Protein AF-A0A358HRL4-F1 (afdb_monomer_lite)

Structure (mmCIF, N/CA/C/O backbone):
data_AF-A0A358HRL4-F1
#
_entry.id   AF-A0A358HRL4-F1
#
loop_
_atom_site.group_PDB
_atom_site.id
_atom_site.type_symbol
_atom_site.label_atom_id
_atom_site.label_alt_id
_atom_site.label_comp_id
_atom_site.label_asym_id
_atom_site.label_entity_id
_atom_site.label_seq_id
_atom_site.pdbx_PDB_ins_code
_atom_site.Cartn_x
_atom_site.Cartn_y
_atom_site.Cartn_z
_atom_site.occupancy
_atom_site.B_iso_or_equiv
_atom_site.auth_seq_id
_atom_site.auth_comp_id
_atom_site.auth_asym_id
_atom_site.auth_atom_id
_atom_site.pdbx_PDB_model_num
ATOM 1 N N . MET A 1 1 ? -2.696 9.437 -46.476 1.00 41.28 1 MET A N 1
ATOM 2 C CA . MET A 1 1 ? -1.336 9.775 -46.010 1.00 41.28 1 MET A CA 1
ATOM 3 C C . MET A 1 1 ? -1.486 10.423 -44.643 1.00 41.28 1 MET A C 1
ATOM 5 O O . MET A 1 1 ? -1.885 11.575 -44.579 1.00 41.28 1 MET A O 1
ATOM 9 N N . ALA A 1 2 ? -1.338 9.648 -43.566 1.00 37.72 2 ALA A N 1
ATOM 10 C CA . ALA A 1 2 ? -1.499 10.135 -42.196 1.00 37.72 2 ALA A CA 1
ATOM 11 C C . ALA A 1 2 ? -0.115 10.510 -41.659 1.00 37.72 2 ALA A C 1
ATOM 13 O O . ALA A 1 2 ? 0.757 9.652 -41.538 1.00 37.72 2 ALA A O 1
ATOM 14 N N . ALA A 1 3 ? 0.094 11.804 -41.444 1.00 41.19 3 ALA A N 1
ATOM 15 C CA . ALA A 1 3 ? 1.350 12.377 -40.995 1.00 41.19 3 ALA A CA 1
ATOM 16 C C . ALA A 1 3 ? 1.316 12.619 -39.480 1.00 41.19 3 ALA A C 1
ATOM 18 O O . ALA A 1 3 ? 0.352 13.182 -38.969 1.00 41.19 3 ALA A O 1
ATOM 19 N N . GLY A 1 4 ? 2.410 12.247 -38.811 1.00 33.28 4 GLY A N 1
ATOM 20 C CA . GLY A 1 4 ? 2.885 12.908 -37.597 1.00 33.28 4 GLY A CA 1
ATOM 21 C C . GLY A 1 4 ? 2.343 12.382 -36.273 1.00 33.28 4 GLY A C 1
ATOM 22 O O . GLY A 1 4 ? 1.533 13.042 -35.634 1.00 33.28 4 GLY A O 1
ATOM 23 N N . ARG A 1 5 ? 2.875 11.248 -35.802 1.00 44.47 5 ARG A N 1
ATOM 24 C CA . ARG A 1 5 ? 2.910 10.932 -34.369 1.00 44.47 5 ARG A CA 1
ATOM 25 C C . ARG A 1 5 ? 4.270 11.382 -33.843 1.00 44.47 5 ARG A C 1
ATOM 27 O O . ARG A 1 5 ? 5.285 10.802 -34.209 1.00 44.47 5 ARG A O 1
ATOM 34 N N . LEU A 1 6 ? 4.282 12.435 -33.035 1.00 35.50 6 LEU A N 1
ATOM 35 C CA . LEU A 1 6 ? 5.436 12.821 -32.229 1.00 35.50 6 LEU A CA 1
ATOM 36 C C . LEU A 1 6 ? 4.907 13.281 -30.873 1.00 35.50 6 LEU A C 1
ATOM 38 O O . LEU A 1 6 ? 4.673 14.463 -30.644 1.00 35.50 6 LEU A O 1
ATOM 42 N N . ILE A 1 7 ? 4.660 12.315 -29.997 1.00 40.19 7 ILE A N 1
ATOM 43 C CA . ILE A 1 7 ? 4.504 12.584 -28.576 1.00 40.19 7 ILE A CA 1
ATOM 44 C C . ILE A 1 7 ? 5.848 12.188 -27.970 1.00 40.19 7 ILE A C 1
ATOM 46 O O . ILE A 1 7 ? 6.085 11.027 -27.661 1.00 40.19 7 ILE A O 1
ATOM 50 N N . ILE A 1 8 ? 6.771 13.148 -27.910 1.00 35.75 8 ILE A N 1
ATOM 51 C CA . ILE A 1 8 ? 7.945 13.042 -27.045 1.00 35.75 8 ILE A CA 1
ATOM 52 C C . ILE A 1 8 ? 7.419 13.351 -25.642 1.00 35.75 8 ILE A C 1
ATOM 54 O O . ILE A 1 8 ? 7.396 14.506 -25.219 1.00 35.75 8 ILE A O 1
ATOM 58 N N . THR A 1 9 ? 6.911 12.333 -24.950 1.00 38.28 9 THR A N 1
ATOM 59 C CA . THR A 1 9 ? 6.659 12.433 -23.513 1.00 38.28 9 THR A CA 1
ATOM 60 C C . THR A 1 9 ? 7.973 12.118 -22.816 1.00 38.28 9 THR A C 1
ATOM 62 O O . THR A 1 9 ? 8.220 10.990 -22.416 1.00 38.28 9 THR A O 1
ATOM 65 N N . VAL A 1 10 ? 8.847 13.117 -22.685 1.00 32.56 10 VAL A N 1
ATOM 66 C CA . VAL A 1 10 ? 9.899 13.064 -21.662 1.00 32.56 10 VAL A CA 1
ATOM 67 C C . VAL A 1 10 ? 9.190 13.331 -20.338 1.00 32.56 10 VAL A C 1
ATOM 69 O O . VAL A 1 10 ? 9.065 14.479 -19.913 1.00 32.56 10 VAL A O 1
ATOM 72 N N . PHE A 1 11 ? 8.649 12.286 -19.711 1.00 41.22 11 PHE A N 1
ATOM 73 C CA . PHE A 1 11 ? 8.328 12.353 -18.291 1.00 41.22 11 PHE A CA 1
ATOM 74 C C . PHE A 1 11 ? 9.633 12.080 -17.553 1.00 41.22 11 PHE A C 1
ATOM 76 O O . PHE A 1 11 ? 9.992 10.949 -17.267 1.00 41.22 11 PHE A O 1
ATOM 83 N N . ALA A 1 12 ? 10.374 13.149 -17.287 1.00 38.19 12 ALA A N 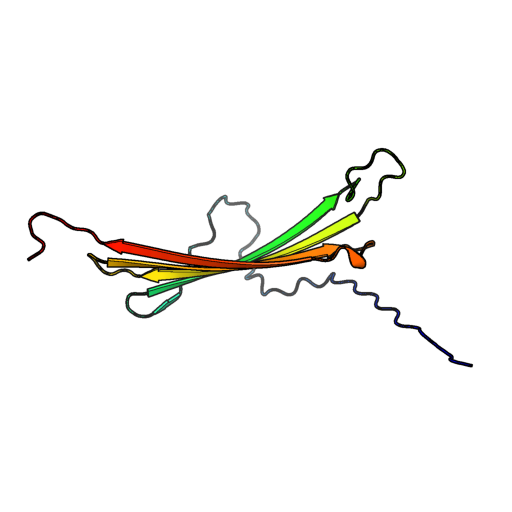1
ATOM 84 C CA . ALA A 1 12 ? 11.378 13.143 -16.241 1.00 38.19 12 ALA A CA 1
ATOM 85 C C . ALA A 1 12 ? 10.703 13.660 -14.964 1.00 38.19 12 ALA A C 1
ATOM 87 O O . ALA A 1 12 ? 10.681 14.878 -14.764 1.00 38.19 12 ALA A O 1
ATOM 88 N N . PRO A 1 13 ? 10.128 12.821 -14.082 1.00 44.41 13 PRO A N 1
ATOM 89 C CA . PRO A 1 13 ? 9.705 13.300 -12.782 1.00 44.41 13 PRO A CA 1
ATOM 90 C C . PRO A 1 13 ? 10.881 13.216 -11.803 1.00 44.41 13 PRO A C 1
ATOM 92 O O . PRO A 1 13 ? 10.802 12.539 -10.790 1.00 44.41 13 PRO A O 1
ATOM 95 N N . VAL A 1 14 ? 11.954 13.977 -12.044 1.00 43.41 14 VAL A N 1
ATOM 96 C CA . VAL A 1 14 ? 12.767 14.466 -10.920 1.00 43.41 14 VAL A CA 1
ATOM 97 C C . VAL A 1 14 ? 12.233 15.844 -10.559 1.00 43.41 14 VAL A C 1
ATOM 99 O O . VAL A 1 14 ? 12.794 16.875 -10.917 1.00 43.41 14 VAL A O 1
ATOM 102 N N . LEU A 1 15 ? 11.096 15.862 -9.865 1.00 36.47 15 LEU A N 1
ATOM 103 C CA . LEU A 1 15 ? 10.711 17.007 -9.049 1.00 36.47 15 LEU A CA 1
ATOM 104 C C . LEU A 1 15 ? 9.922 16.520 -7.836 1.00 36.47 15 LEU A C 1
ATOM 106 O O . LEU A 1 15 ? 8.699 16.628 -7.755 1.00 36.47 15 LEU A O 1
ATOM 110 N N . ALA A 1 16 ? 10.664 15.993 -6.865 1.00 41.56 16 ALA A N 1
ATOM 111 C CA . ALA A 1 16 ? 10.202 15.886 -5.495 1.00 41.56 16 ALA A CA 1
ATOM 112 C C . ALA A 1 16 ? 9.969 17.303 -4.941 1.00 41.56 16 ALA A C 1
ATOM 114 O O . ALA A 1 16 ? 10.874 17.938 -4.406 1.00 41.56 16 ALA A O 1
ATOM 115 N N . LEU A 1 17 ? 8.743 17.810 -5.076 1.00 35.66 17 LEU A N 1
ATOM 116 C CA . LEU A 1 17 ? 8.249 18.914 -4.259 1.00 35.66 17 LEU A CA 1
ATOM 117 C C . LEU A 1 17 ? 7.054 18.426 -3.442 1.00 35.66 17 LEU A C 1
ATOM 119 O O . LEU A 1 17 ? 5.920 18.863 -3.620 1.00 35.66 17 LEU A O 1
ATOM 123 N N . LEU A 1 18 ? 7.322 17.500 -2.523 1.00 39.25 18 LEU A N 1
ATOM 124 C CA . LEU A 1 18 ? 6.503 17.412 -1.324 1.00 39.25 18 LEU A CA 1
ATOM 125 C C . LEU A 1 18 ? 7.070 18.424 -0.330 1.00 39.25 18 LEU A C 1
ATOM 127 O O . LEU A 1 18 ? 8.286 18.582 -0.235 1.00 39.25 18 LEU A O 1
ATOM 131 N N . LEU A 1 19 ? 6.198 19.112 0.401 1.00 39.19 19 LEU A N 1
ATOM 132 C CA . LEU A 1 19 ? 6.567 19.925 1.556 1.00 39.19 19 LEU A CA 1
ATOM 133 C C . LEU A 1 19 ? 7.285 19.038 2.587 1.00 39.19 19 LEU A C 1
ATOM 135 O O . LEU A 1 19 ? 6.671 18.518 3.514 1.00 39.19 19 LEU A O 1
ATOM 139 N N . VAL A 1 20 ? 8.595 18.855 2.419 1.00 38.75 20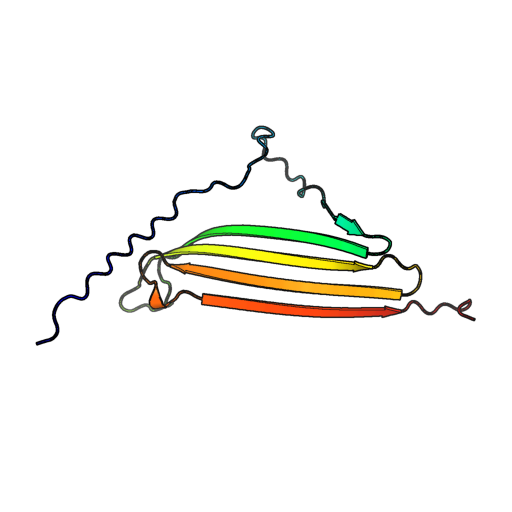 VAL A N 1
ATOM 140 C CA . VAL A 1 20 ? 9.490 18.399 3.474 1.00 38.75 20 VAL A CA 1
ATOM 141 C C . VAL A 1 20 ? 9.478 19.525 4.495 1.00 38.75 20 VAL A C 1
ATOM 143 O O . VAL A 1 20 ? 10.085 20.575 4.288 1.00 38.75 20 VAL A O 1
ATOM 146 N N . GLN A 1 21 ? 8.749 19.344 5.596 1.00 40.59 21 GLN A N 1
ATOM 147 C CA . GLN A 1 21 ? 9.060 20.104 6.795 1.00 40.59 21 GLN A CA 1
ATOM 148 C C . GLN A 1 21 ? 10.492 19.718 7.161 1.00 40.59 21 GLN A C 1
ATOM 150 O O . GLN A 1 21 ? 10.760 18.582 7.546 1.00 40.59 21 GLN A O 1
ATOM 155 N N . THR A 1 22 ? 11.440 20.625 6.930 1.00 39.25 22 THR A N 1
ATOM 156 C CA . THR A 1 22 ? 12.852 20.383 7.211 1.00 39.25 22 THR A CA 1
ATOM 157 C C . THR A 1 22 ? 13.050 20.405 8.727 1.00 39.25 22 THR A C 1
ATOM 159 O O . THR A 1 22 ? 13.480 21.403 9.305 1.00 39.25 22 THR A O 1
ATOM 162 N N . SER A 1 23 ? 12.733 19.315 9.410 1.00 43.72 23 SER A N 1
ATOM 163 C CA . SER A 1 23 ? 13.404 19.005 10.665 1.00 43.72 23 SER A CA 1
ATOM 164 C C . SER A 1 23 ? 14.683 18.272 10.277 1.00 43.72 23 SER A C 1
ATOM 166 O O . SER A 1 23 ? 14.646 17.268 9.571 1.00 43.72 23 SER A O 1
ATOM 168 N N . GLY A 1 24 ? 15.820 18.891 10.599 1.00 34.53 24 GLY A N 1
ATOM 169 C CA . GLY A 1 24 ? 17.142 18.541 10.088 1.00 34.53 24 GLY A CA 1
ATOM 170 C C . GLY A 1 24 ? 17.479 17.053 10.164 1.00 34.53 24 GLY A C 1
ATOM 171 O O . GLY A 1 24 ? 17.029 16.327 11.045 1.00 34.53 24 GLY A O 1
ATOM 172 N N . HIS A 1 25 ? 18.304 16.616 9.215 1.00 48.25 25 HIS A N 1
ATOM 173 C CA . HIS A 1 25 ? 18.817 15.258 9.121 1.00 48.25 25 HIS A CA 1
ATOM 174 C C . HIS A 1 25 ? 19.392 14.768 10.454 1.00 48.25 25 HIS A C 1
ATOM 176 O O . HIS A 1 25 ? 20.477 15.158 10.871 1.00 48.25 25 HIS A O 1
ATOM 182 N N . THR A 1 26 ? 18.672 13.856 11.091 1.00 34.75 26 THR A N 1
ATOM 183 C CA . THR A 1 26 ? 19.230 12.782 11.906 1.00 34.75 26 THR A CA 1
ATOM 184 C C . THR A 1 26 ? 18.354 11.577 11.593 1.00 34.75 26 THR A C 1
ATOM 186 O O . THR A 1 26 ? 17.137 11.667 11.724 1.00 34.75 26 THR A O 1
ATOM 189 N N . GLN A 1 27 ? 18.936 10.472 11.120 1.00 49.75 27 GLN A N 1
ATOM 190 C CA . GLN A 1 27 ? 18.232 9.190 11.057 1.00 49.75 27 GLN A CA 1
ATOM 191 C C . GLN A 1 27 ? 17.918 8.764 12.492 1.00 49.75 27 GLN A C 1
ATOM 193 O O . GLN A 1 27 ? 18.667 8.025 13.125 1.00 49.75 27 GLN A O 1
ATOM 198 N N . THR A 1 28 ? 16.832 9.281 13.045 1.00 36.38 28 THR A N 1
ATOM 199 C CA . THR A 1 28 ? 16.190 8.688 14.201 1.00 36.38 28 THR A CA 1
ATOM 200 C C . THR A 1 28 ? 15.181 7.703 13.644 1.00 36.38 28 THR A C 1
ATOM 202 O O . THR A 1 28 ? 14.291 8.099 12.896 1.00 36.38 28 THR A O 1
ATOM 205 N N . ASN A 1 29 ? 15.312 6.429 14.011 1.00 47.94 29 ASN A N 1
ATOM 206 C CA . ASN A 1 29 ? 14.285 5.386 13.887 1.00 47.94 29 ASN A CA 1
ATOM 207 C C . ASN A 1 29 ? 13.041 5.730 14.743 1.00 47.94 29 ASN A C 1
ATOM 209 O O . ASN A 1 29 ? 12.520 4.898 15.481 1.00 47.94 29 ASN A O 1
ATOM 213 N N . THR A 1 30 ? 12.593 6.980 14.710 1.00 44.66 30 THR A N 1
ATOM 214 C CA . THR A 1 30 ? 11.338 7.417 15.296 1.00 44.66 30 THR A CA 1
ATOM 215 C C . THR A 1 30 ? 10.307 7.184 14.203 1.00 44.66 30 THR A C 1
ATOM 217 O O . THR A 1 30 ? 10.417 7.805 13.143 1.00 44.66 30 THR A O 1
ATOM 220 N N . PRO A 1 31 ? 9.351 6.257 14.390 1.00 47.59 31 PRO A N 1
ATOM 221 C CA . PRO A 1 31 ? 8.218 6.163 13.484 1.00 47.59 31 PRO A CA 1
ATOM 222 C C . PRO A 1 31 ? 7.622 7.567 13.352 1.00 47.59 31 PRO A C 1
ATOM 224 O O . PRO A 1 31 ? 7.503 8.223 14.391 1.00 47.59 31 PRO A O 1
ATOM 227 N N . PRO A 1 32 ? 7.282 8.042 12.139 1.00 54.12 32 PRO A N 1
ATOM 228 C CA . PRO A 1 32 ? 6.597 9.319 11.993 1.00 54.12 32 PRO A CA 1
ATOM 229 C C . PRO A 1 32 ? 5.444 9.342 12.992 1.00 54.12 32 PRO A C 1
ATOM 231 O O . PRO A 1 32 ? 4.669 8.380 13.044 1.00 54.12 32 PRO A O 1
ATOM 234 N N . GLU A 1 33 ? 5.401 10.372 13.840 1.00 55.44 33 GLU A N 1
ATOM 235 C CA . GLU A 1 33 ? 4.322 10.543 14.807 1.00 55.44 33 GLU A CA 1
ATOM 236 C C . GLU A 1 33 ? 2.996 10.317 14.079 1.00 55.44 33 GLU A C 1
ATOM 238 O O . GLU A 1 33 ? 2.717 10.984 13.080 1.00 55.44 33 GLU A O 1
ATOM 243 N N . ASP A 1 34 ? 2.225 9.315 14.525 1.00 56.84 34 ASP A N 1
ATOM 244 C CA . ASP A 1 34 ? 0.950 8.926 13.919 1.00 56.84 34 ASP A CA 1
ATOM 245 C C . ASP A 1 34 ? 0.026 10.144 13.967 1.00 56.84 34 ASP A C 1
ATOM 247 O O . ASP A 1 34 ? -0.645 10.416 14.964 1.00 56.84 34 ASP A O 1
ATOM 251 N N . THR A 1 35 ? 0.058 10.935 12.892 1.00 64.44 35 THR A N 1
ATOM 252 C CA . THR A 1 35 ? -0.672 12.194 12.746 1.00 64.44 35 THR A CA 1
ATOM 253 C C . THR A 1 35 ? -2.095 11.841 12.338 1.00 64.44 35 THR A C 1
ATOM 255 O O . THR A 1 35 ? -2.597 12.209 11.277 1.00 64.44 35 THR A O 1
ATOM 258 N N . GLY A 1 36 ? -2.734 11.022 13.169 1.00 75.88 36 GLY A N 1
ATOM 259 C CA . GLY A 1 36 ? -4.113 10.630 13.001 1.00 75.88 36 GLY A CA 1
ATOM 260 C C . GLY A 1 36 ? -5.001 11.860 13.150 1.00 75.88 36 GLY A C 1
ATOM 261 O O . GLY A 1 36 ? -5.018 12.518 14.191 1.00 75.88 36 GLY A O 1
ATOM 262 N N . ILE A 1 37 ? -5.775 12.169 12.116 1.00 91.06 37 ILE A N 1
ATOM 263 C CA . ILE A 1 37 ? -6.799 13.206 12.153 1.00 91.06 37 ILE A CA 1
ATOM 264 C C . ILE A 1 37 ? -7.976 12.644 12.944 1.00 91.06 37 ILE A C 1
ATOM 266 O O . ILE A 1 37 ? -8.682 11.733 12.505 1.00 91.06 37 ILE A O 1
ATOM 270 N N . ARG A 1 38 ? -8.189 13.186 14.140 1.00 92.50 38 ARG A N 1
ATOM 271 C CA . ARG A 1 38 ? -9.292 12.787 15.010 1.00 92.50 38 ARG A CA 1
ATOM 272 C C . ARG A 1 38 ? -10.578 13.500 14.606 1.00 92.50 38 ARG A C 1
ATOM 274 O O . ARG A 1 38 ? -10.688 14.716 14.738 1.00 92.50 38 ARG A O 1
ATOM 281 N N . MET A 1 39 ? -11.579 12.731 14.190 1.00 89.56 39 MET A N 1
ATOM 282 C CA . MET A 1 39 ? -12.926 13.204 13.878 1.00 89.56 39 MET A CA 1
ATOM 283 C C . MET A 1 39 ? -13.937 12.523 14.807 1.00 89.56 39 MET A C 1
ATOM 285 O O . MET A 1 39 ? -14.467 11.445 14.534 1.00 89.56 39 MET A O 1
ATOM 289 N N . GLY A 1 40 ? -14.178 13.142 15.965 1.00 91.00 40 GLY A N 1
ATOM 290 C CA . GLY A 1 40 ? -15.034 12.575 17.006 1.00 91.00 40 GLY A CA 1
ATOM 291 C C . GLY A 1 40 ? -14.464 11.266 17.556 1.00 91.00 40 GLY A C 1
ATOM 292 O O . GLY A 1 40 ? -13.381 11.253 18.139 1.00 91.00 40 GLY A O 1
ATOM 293 N N . ARG A 1 41 ? -15.203 10.163 17.377 1.00 93.12 41 ARG A N 1
ATOM 294 C CA . ARG A 1 41 ? -14.774 8.808 17.772 1.00 93.12 41 ARG A CA 1
ATOM 295 C C . ARG A 1 41 ? -14.096 8.038 16.645 1.00 93.12 41 ARG A C 1
ATOM 297 O O . ARG A 1 41 ? -13.970 6.825 16.749 1.00 93.12 41 ARG A O 1
ATOM 304 N N . PHE A 1 42 ? -13.679 8.720 15.589 1.00 93.62 42 PHE A N 1
ATOM 305 C CA . PHE A 1 42 ? -12.871 8.140 14.534 1.00 93.62 42 PHE A CA 1
ATOM 306 C C . PHE A 1 42 ? -11.498 8.797 14.481 1.00 93.62 42 PHE A C 1
ATOM 308 O O . PHE A 1 42 ? -11.358 9.992 14.741 1.00 93.62 42 PHE A O 1
ATOM 315 N N . VAL A 1 43 ? -10.497 8.015 14.105 1.00 95.00 43 VAL A N 1
ATOM 316 C CA . VAL A 1 43 ? -9.155 8.478 13.772 1.00 95.00 43 VAL A CA 1
ATOM 317 C C . VAL A 1 43 ? -8.880 8.084 12.329 1.00 95.00 43 VAL A C 1
ATOM 319 O O . VAL A 1 43 ? -9.033 6.918 11.958 1.00 95.00 43 VAL A O 1
ATOM 322 N N . ILE A 1 44 ? -8.515 9.070 11.518 1.00 94.25 44 ILE A N 1
ATOM 323 C CA . ILE A 1 44 ? -8.130 8.902 10.122 1.00 94.25 44 ILE A CA 1
ATOM 324 C C . ILE A 1 44 ? -6.613 9.036 10.042 1.00 94.25 44 ILE A C 1
ATOM 326 O O . ILE A 1 44 ? -6.082 10.098 10.344 1.00 94.25 44 ILE A O 1
ATOM 330 N N . SER A 1 45 ? -5.920 7.994 9.603 1.00 93.69 45 SER A N 1
ATOM 331 C CA . SER A 1 45 ? -4.464 7.992 9.441 1.00 93.69 45 SER A CA 1
ATOM 332 C C . SER A 1 45 ? -4.121 7.869 7.952 1.00 93.69 45 SER A C 1
ATOM 334 O O . SER A 1 45 ? -4.080 6.744 7.432 1.00 93.69 45 SER A O 1
ATOM 336 N N . PRO A 1 46 ? -3.922 8.997 7.241 1.00 92.19 46 PRO A N 1
ATOM 337 C CA . PRO A 1 46 ? -3.368 8.984 5.896 1.00 92.19 46 PRO A CA 1
ATOM 338 C C . PRO A 1 46 ? -1.862 8.695 5.943 1.00 92.19 46 PRO A C 1
ATOM 340 O O . PRO A 1 46 ? -1.168 9.049 6.895 1.00 92.19 46 PRO A O 1
ATOM 343 N N . ASN A 1 47 ? -1.347 8.054 4.905 1.00 91.00 47 ASN A N 1
ATOM 344 C CA . ASN A 1 47 ? 0.074 7.821 4.700 1.00 91.00 47 ASN A CA 1
ATOM 345 C C . ASN A 1 47 ? 0.343 7.784 3.194 1.00 91.00 47 ASN A C 1
ATOM 347 O O . ASN A 1 47 ? -0.486 7.294 2.433 1.00 91.00 47 ASN A O 1
ATOM 351 N N . VAL A 1 48 ? 1.486 8.299 2.761 1.00 92.75 48 VAL A N 1
ATOM 352 C CA . VAL A 1 48 ? 1.960 8.123 1.389 1.00 92.75 48 VAL A CA 1
ATOM 353 C C . VAL A 1 48 ? 3.403 7.662 1.464 1.00 92.75 48 VAL A C 1
ATOM 355 O O . VAL A 1 48 ? 4.216 8.294 2.138 1.00 92.75 48 VAL A O 1
ATOM 358 N N . SER A 1 49 ? 3.709 6.568 0.773 1.00 91.12 49 SER A N 1
ATOM 359 C CA . SER A 1 49 ? 5.076 6.102 0.567 1.00 91.12 49 SER A CA 1
ATOM 360 C C . SER A 1 49 ? 5.489 6.365 -0.874 1.00 91.12 49 SER A C 1
ATOM 362 O O . SER A 1 49 ? 4.688 6.184 -1.789 1.00 91.12 49 SER A O 1
ATOM 364 N N . VAL A 1 50 ? 6.728 6.811 -1.057 1.00 94.38 50 VAL A N 1
ATOM 365 C CA . VAL A 1 50 ? 7.368 6.924 -2.366 1.00 94.38 50 VAL A CA 1
ATOM 366 C C . VAL A 1 50 ? 8.675 6.155 -2.288 1.00 94.38 50 VAL A C 1
ATOM 368 O O . VAL A 1 50 ? 9.457 6.363 -1.355 1.00 94.38 50 VAL A O 1
ATOM 371 N N . ARG A 1 51 ? 8.894 5.253 -3.240 1.00 91.12 51 ARG A N 1
ATOM 372 C CA . ARG A 1 51 ? 10.080 4.406 -3.324 1.00 91.12 51 ARG A CA 1
ATOM 373 C C . ARG A 1 51 ? 10.614 4.433 -4.744 1.00 91.12 51 ARG A C 1
ATOM 375 O O . ARG A 1 51 ? 9.849 4.359 -5.690 1.00 91.12 51 ARG A O 1
ATOM 382 N N . GLU A 1 52 ? 11.928 4.484 -4.881 1.00 93.44 52 GLU A N 1
ATOM 383 C CA . GLU A 1 52 ? 12.608 4.266 -6.155 1.00 93.44 52 GLU A CA 1
ATOM 384 C C . GLU A 1 52 ? 13.478 3.020 -6.018 1.00 93.44 52 GLU A C 1
ATOM 386 O O . GLU A 1 52 ? 14.144 2.830 -4.994 1.00 93.44 52 GLU A O 1
ATO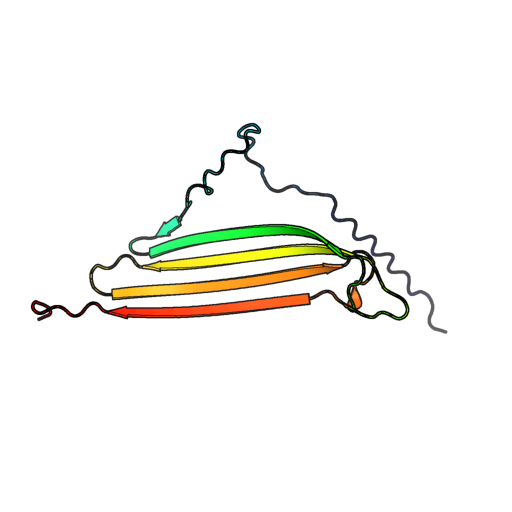M 391 N N . ARG A 1 53 ? 13.444 2.143 -7.020 1.00 91.62 53 ARG A N 1
ATOM 392 C CA . ARG A 1 53 ? 14.266 0.931 -7.070 1.00 91.62 53 ARG A CA 1
ATOM 393 C C . ARG A 1 53 ? 14.855 0.749 -8.460 1.00 91.62 53 ARG A C 1
ATOM 395 O O . ARG A 1 53 ? 14.197 1.049 -9.444 1.00 91.62 53 ARG A O 1
ATOM 402 N N . PHE A 1 54 ? 16.074 0.235 -8.523 1.00 94.56 54 PHE A N 1
ATOM 403 C CA . PHE A 1 54 ? 16.656 -0.275 -9.759 1.00 94.56 54 PHE A CA 1
ATOM 404 C C . PHE A 1 54 ? 16.504 -1.794 -9.768 1.00 94.56 54 PHE A C 1
ATOM 406 O O . PHE A 1 54 ? 16.781 -2.440 -8.754 1.00 94.56 54 PHE A O 1
ATOM 413 N N . ASP A 1 55 ? 16.044 -2.334 -10.886 1.00 94.50 55 ASP A N 1
ATOM 414 C CA . ASP A 1 55 ? 15.888 -3.763 -11.131 1.00 94.50 55 ASP A CA 1
ATOM 415 C C . ASP A 1 55 ? 16.676 -4.102 -12.396 1.00 94.50 55 ASP A C 1
ATOM 417 O O . ASP A 1 55 ? 16.494 -3.463 -13.429 1.00 94.50 55 ASP A O 1
ATOM 421 N N . ASP A 1 56 ? 17.607 -5.047 -12.312 1.00 95.25 56 ASP A N 1
ATOM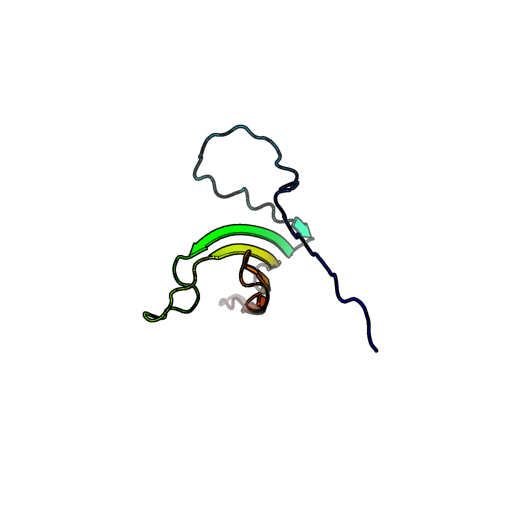 422 C CA . ASP A 1 56 ? 18.463 -5.423 -13.435 1.00 95.25 56 ASP A CA 1
ATOM 423 C C . ASP A 1 56 ? 17.778 -6.392 -14.409 1.00 95.25 56 ASP A C 1
ATOM 425 O O . ASP A 1 56 ? 18.279 -6.586 -15.520 1.00 95.25 56 ASP A O 1
ATOM 429 N N . ASN A 1 57 ? 16.635 -6.975 -14.026 1.00 94.94 57 ASN A N 1
ATOM 430 C CA . ASN A 1 57 ? 15.878 -7.895 -14.864 1.00 94.94 57 ASN A CA 1
ATOM 431 C C . ASN A 1 57 ? 14.379 -7.917 -14.515 1.00 94.94 57 ASN A C 1
ATOM 433 O O . ASN A 1 57 ? 13.889 -8.840 -13.858 1.00 94.94 57 ASN A O 1
ATOM 437 N N . ILE A 1 58 ? 13.625 -6.949 -15.041 1.00 94.12 58 ILE A N 1
ATOM 438 C CA . ILE A 1 58 ? 12.198 -6.763 -14.726 1.00 94.12 58 ILE A CA 1
ATOM 439 C C . ILE A 1 58 ? 11.302 -7.929 -15.174 1.00 94.12 58 ILE A C 1
ATOM 441 O O . ILE A 1 58 ? 10.248 -8.160 -14.583 1.00 94.12 58 ILE A O 1
ATOM 445 N N . TYR A 1 59 ? 11.723 -8.698 -16.183 1.00 95.06 59 TYR A N 1
ATOM 446 C CA . TYR A 1 59 ? 10.974 -9.851 -16.698 1.00 95.06 59 TYR A CA 1
ATOM 447 C C . TYR A 1 59 ? 11.432 -11.187 -16.109 1.00 95.06 59 TYR A C 1
ATOM 449 O O . TYR A 1 59 ? 10.861 -12.225 -16.445 1.00 95.06 59 TYR A O 1
ATOM 457 N N . LEU A 1 60 ? 12.453 -11.177 -15.241 1.00 94.62 60 LEU A N 1
ATOM 458 C CA . LEU A 1 60 ? 13.007 -12.376 -14.605 1.00 94.62 60 LEU A CA 1
ATOM 459 C C . LEU A 1 60 ? 13.389 -13.473 -15.626 1.00 94.62 60 LEU A C 1
ATOM 461 O O . LEU A 1 60 ? 13.192 -14.663 -15.374 1.00 94.62 60 LEU A O 1
ATOM 465 N N . THR A 1 61 ? 13.915 -13.071 -16.790 1.00 94.38 61 THR A N 1
ATOM 466 C CA . THR A 1 61 ? 14.335 -13.966 -17.886 1.00 94.38 61 THR A CA 1
ATOM 467 C C . THR A 1 61 ? 15.855 -14.026 -18.018 1.00 94.38 61 THR A C 1
ATOM 469 O O . THR A 1 61 ? 16.530 -13.003 -17.935 1.00 94.38 61 THR A O 1
ATOM 472 N N . ASP A 1 62 ? 16.407 -15.215 -18.263 1.00 93.69 62 ASP A N 1
ATOM 473 C CA . ASP A 1 62 ? 17.846 -15.382 -18.514 1.00 93.69 62 ASP A CA 1
ATOM 474 C C . ASP A 1 62 ? 18.249 -14.942 -19.935 1.00 93.69 62 ASP A C 1
ATOM 476 O O . ASP A 1 62 ? 19.408 -14.605 -20.181 1.00 93.69 62 ASP A O 1
ATOM 480 N N . ASP A 1 63 ? 17.301 -14.950 -20.877 1.00 92.38 63 ASP A N 1
ATOM 481 C CA . ASP A 1 63 ? 17.525 -14.525 -22.260 1.00 92.38 63 ASP A CA 1
ATOM 482 C C . ASP A 1 63 ? 17.129 -13.054 -22.428 1.00 92.38 63 ASP A C 1
ATOM 484 O O . ASP A 1 63 ? 15.974 -12.700 -22.189 1.00 92.38 63 ASP A O 1
ATOM 488 N N . ALA A 1 64 ? 18.094 -12.218 -22.824 1.00 88.81 64 ALA A N 1
ATOM 489 C CA . ALA A 1 64 ? 17.962 -10.765 -22.980 1.00 88.81 64 ALA A CA 1
ATOM 490 C C . ALA A 1 64 ? 17.360 -10.044 -21.743 1.00 88.81 64 ALA A C 1
ATOM 492 O O . ALA A 1 64 ? 16.256 -9.497 -21.826 1.00 88.81 64 ALA A O 1
ATOM 493 N N . PRO A 1 65 ? 18.077 -10.008 -20.597 1.00 92.62 65 PRO A N 1
ATOM 494 C CA . PRO A 1 65 ? 17.597 -9.323 -19.399 1.00 92.62 65 PRO A CA 1
ATOM 495 C C . PRO A 1 65 ? 17.376 -7.831 -19.671 1.00 92.62 65 PRO A C 1
ATOM 497 O O . PRO A 1 65 ? 18.176 -7.181 -20.349 1.00 92.62 65 PRO A O 1
ATOM 500 N N . THR A 1 66 ? 16.278 -7.302 -19.135 1.00 95.62 66 THR A N 1
ATOM 501 C CA . THR A 1 66 ? 15.876 -5.898 -19.292 1.00 95.62 66 THR A CA 1
ATOM 502 C C . THR A 1 66 ? 15.940 -5.211 -17.936 1.00 95.62 66 THR A C 1
ATOM 504 O O . THR A 1 66 ? 15.229 -5.607 -17.016 1.00 95.62 66 THR A O 1
ATOM 507 N N . SER A 1 67 ? 16.800 -4.203 -17.809 1.00 95.75 67 SER A N 1
ATOM 508 C CA . SER A 1 67 ? 16.941 -3.419 -16.581 1.00 95.75 67 SER A CA 1
ATOM 509 C C . SER A 1 67 ? 16.078 -2.164 -16.616 1.00 95.75 67 SER A C 1
ATOM 511 O O . SER A 1 67 ? 15.974 -1.550 -17.676 1.00 95.75 67 SER A O 1
ATOM 513 N N . ASP A 1 68 ? 15.571 -1.723 -15.467 1.00 94.06 68 ASP A N 1
ATOM 514 C CA . ASP A 1 68 ? 14.798 -0.485 -15.360 1.00 94.06 68 ASP A CA 1
ATOM 515 C C . ASP A 1 68 ? 14.922 0.176 -13.975 1.00 94.06 68 ASP A C 1
ATOM 517 O O . ASP A 1 68 ? 15.271 -0.451 -12.968 1.00 94.06 68 ASP A O 1
ATOM 521 N N . VAL A 1 69 ? 14.608 1.467 -13.925 1.00 95.38 69 VAL A N 1
ATOM 522 C CA . VAL A 1 69 ? 14.376 2.220 -12.694 1.00 95.38 69 VAL A CA 1
ATOM 523 C C . VAL A 1 69 ? 12.875 2.379 -12.506 1.00 95.38 69 VAL A C 1
ATOM 525 O O . VAL A 1 69 ? 12.174 2.913 -13.357 1.00 95.38 69 VAL A O 1
ATOM 528 N N . ILE A 1 70 ? 12.386 1.946 -11.351 1.00 93.12 70 ILE A N 1
ATOM 529 C CA . ILE A 1 70 ? 10.965 1.887 -11.040 1.00 93.12 70 ILE A CA 1
ATOM 530 C C . ILE A 1 70 ? 10.678 2.828 -9.879 1.00 93.12 70 ILE A C 1
ATOM 532 O O . ILE A 1 70 ? 11.217 2.661 -8.778 1.00 93.12 70 ILE A O 1
ATOM 536 N N . THR A 1 71 ? 9.794 3.790 -10.112 1.00 94.12 71 THR A N 1
ATOM 537 C CA . THR A 1 71 ? 9.235 4.662 -9.081 1.00 94.12 71 THR A CA 1
ATOM 538 C C . THR A 1 71 ? 7.879 4.121 -8.649 1.00 94.12 71 THR A C 1
ATOM 540 O O . THR A 1 71 ? 6.973 3.953 -9.458 1.00 94.12 71 THR A O 1
ATOM 543 N N . GLU A 1 72 ? 7.719 3.885 -7.356 1.00 95.44 72 GLU A N 1
ATOM 544 C CA . GLU A 1 72 ? 6.497 3.382 -6.746 1.00 95.44 72 GLU A CA 1
ATOM 545 C C . GLU A 1 72 ? 5.906 4.430 -5.802 1.00 95.44 72 GLU A C 1
ATOM 547 O O . GLU A 1 72 ? 6.596 4.954 -4.922 1.00 95.44 72 GLU A O 1
ATOM 552 N N . ILE A 1 73 ? 4.620 4.733 -5.971 1.00 95.94 73 ILE A N 1
ATOM 553 C CA . ILE A 1 73 ? 3.861 5.636 -5.105 1.00 95.94 73 ILE A CA 1
ATOM 554 C C . ILE A 1 73 ? 2.703 4.850 -4.499 1.00 95.94 73 ILE A C 1
ATOM 556 O O . ILE A 1 73 ? 1.792 4.420 -5.203 1.00 95.94 73 ILE A O 1
ATOM 560 N N . ALA A 1 74 ? 2.710 4.711 -3.177 1.00 96.31 74 ALA A N 1
ATOM 561 C CA . ALA A 1 74 ? 1.728 3.927 -2.443 1.00 96.31 74 ALA A CA 1
ATOM 562 C C . ALA A 1 74 ? 0.974 4.791 -1.414 1.00 96.31 74 ALA A C 1
ATOM 564 O O . ALA A 1 74 ? 1.384 4.882 -0.248 1.00 96.31 74 ALA A O 1
ATOM 565 N N . PRO A 1 75 ? -0.123 5.470 -1.805 1.00 94.31 75 PRO A N 1
ATOM 566 C CA . PRO A 1 75 ? -0.998 6.148 -0.861 1.00 94.31 75 PRO A CA 1
ATOM 567 C C . PRO A 1 75 ? -1.858 5.139 -0.091 1.00 94.31 75 PRO A C 1
ATOM 569 O O . PRO A 1 75 ? -2.393 4.171 -0.632 1.00 94.31 75 PRO A O 1
ATOM 572 N N . ARG A 1 76 ? -2.032 5.386 1.203 1.00 94.81 76 ARG A N 1
ATOM 573 C CA . ARG A 1 76 ? -2.821 4.568 2.123 1.00 94.81 76 ARG A CA 1
ATOM 574 C C . ARG A 1 76 ? -3.671 5.468 3.006 1.00 94.81 76 ARG A C 1
ATOM 576 O O . ARG A 1 76 ? -3.209 6.477 3.530 1.00 94.81 76 ARG A O 1
ATOM 583 N N . LEU A 1 77 ? -4.913 5.066 3.227 1.00 94.88 77 LEU A N 1
ATOM 584 C CA . LEU A 1 77 ? -5.840 5.719 4.136 1.00 94.88 77 LEU A CA 1
ATOM 585 C C . LEU A 1 77 ? -6.396 4.682 5.101 1.00 94.88 77 LEU A C 1
ATOM 587 O O . LEU A 1 77 ? -6.907 3.646 4.683 1.00 94.88 77 LEU A O 1
ATOM 591 N N . ARG A 1 78 ? -6.307 4.954 6.400 1.00 95.25 78 ARG A N 1
ATOM 592 C CA . ARG A 1 78 ? -6.910 4.114 7.439 1.00 95.25 78 ARG A CA 1
ATOM 593 C C . ARG A 1 78 ? -7.917 4.924 8.235 1.00 95.25 78 ARG A C 1
ATOM 595 O O . ARG A 1 78 ? -7.645 6.063 8.585 1.00 95.25 78 ARG A O 1
ATOM 602 N N . LEU A 1 79 ? -9.053 4.319 8.542 1.00 94.81 79 LEU A N 1
ATOM 603 C CA . LEU A 1 79 ? -10.093 4.839 9.416 1.00 94.81 79 LEU A CA 1
ATOM 604 C C . LEU A 1 79 ? -10.323 3.811 10.522 1.00 94.81 79 LEU A C 1
ATOM 606 O O . LEU A 1 79 ? -10.619 2.648 10.252 1.00 94.81 79 LEU A O 1
ATOM 610 N N . GLN A 1 80 ? -10.210 4.246 11.768 1.00 94.88 80 GLN A N 1
ATOM 611 C CA . GLN A 1 80 ? -10.441 3.410 12.942 1.00 94.88 80 GLN A CA 1
ATOM 612 C C . GLN A 1 80 ? -11.374 4.117 13.912 1.00 94.88 80 GLN A C 1
ATOM 614 O O . GLN A 1 80 ? -11.275 5.327 14.104 1.00 94.88 80 GLN A O 1
ATOM 619 N N . SER A 1 81 ? -12.287 3.376 14.529 1.00 94.75 81 SER A N 1
ATOM 620 C CA . SER A 1 81 ? -13.147 3.924 15.574 1.00 94.75 81 SER A CA 1
ATOM 621 C C . SER A 1 81 ? -12.591 3.688 16.977 1.00 94.75 81 SER A C 1
ATOM 623 O O . SER A 1 81 ? -11.964 2.662 17.230 1.00 94.75 81 SER A O 1
ATOM 625 N N . GLU A 1 82 ? -12.984 4.528 17.925 1.00 92.50 82 GLU A N 1
ATOM 626 C CA . GLU A 1 82 ? -12.606 4.439 19.336 1.00 92.50 82 GLU A CA 1
ATOM 627 C C . GLU A 1 82 ? -13.812 4.272 20.278 1.00 92.50 82 GLU A C 1
ATOM 629 O O . GLU A 1 82 ? -13.843 4.814 21.386 1.00 92.50 82 GLU A O 1
ATOM 634 N N . TRP A 1 83 ? -14.854 3.535 19.872 1.00 91.00 83 TRP A N 1
ATOM 635 C CA . TRP A 1 83 ? -15.875 3.135 20.846 1.00 91.00 83 TRP A CA 1
ATOM 636 C C . TRP A 1 83 ? -15.354 2.025 21.765 1.00 91.00 83 TRP A C 1
ATOM 638 O O . TRP A 1 83 ? -14.500 1.221 21.403 1.00 91.00 83 TRP A O 1
ATOM 648 N N . ARG A 1 84 ? -15.906 1.978 22.983 1.00 87.25 84 ARG A N 1
ATOM 649 C CA . ARG A 1 84 ? -15.460 1.063 24.042 1.00 87.25 84 ARG A CA 1
ATOM 650 C C . ARG A 1 84 ? -15.738 -0.414 23.739 1.00 87.25 84 ARG A C 1
ATOM 652 O O . ARG A 1 84 ? -14.931 -1.248 24.118 1.00 87.25 84 ARG A O 1
ATOM 659 N N . TYR A 1 85 ? -16.856 -0.717 23.080 1.00 88.81 85 TYR A N 1
ATOM 660 C CA . TYR A 1 85 ? -17.351 -2.093 22.886 1.00 88.81 85 TYR A CA 1
ATOM 661 C C . TYR A 1 85 ? -17.466 -2.506 21.412 1.00 88.81 85 TYR A C 1
ATOM 663 O O . TYR A 1 85 ? -17.716 -3.667 21.113 1.00 88.81 85 TYR A O 1
ATOM 671 N N . LEU A 1 86 ? -17.298 -1.555 20.492 1.00 90.56 86 LEU A N 1
ATOM 672 C CA . LEU A 1 86 ? -17.404 -1.753 19.051 1.00 90.56 86 LEU A CA 1
ATOM 673 C C . LEU A 1 86 ? -16.206 -1.076 18.395 1.00 90.56 86 LEU A C 1
ATOM 675 O O . LEU A 1 86 ? -16.040 0.135 18.511 1.00 90.56 86 LEU A O 1
ATOM 679 N N . LYS A 1 87 ? -15.378 -1.837 17.692 1.00 93.12 87 LYS A N 1
ATOM 680 C CA . LYS A 1 87 ? -14.305 -1.293 16.864 1.00 93.12 87 LYS A CA 1
ATOM 681 C C . LYS A 1 87 ? -14.652 -1.528 15.405 1.00 93.12 87 LYS A C 1
ATOM 683 O O . LYS A 1 87 ? -14.853 -2.664 14.993 1.00 93.12 87 LYS A O 1
ATOM 688 N N . LEU A 1 88 ? -14.723 -0.454 14.636 1.00 93.94 88 LEU A N 1
ATOM 689 C CA . LEU A 1 88 ? -14.778 -0.468 13.184 1.00 93.94 88 LEU A CA 1
ATOM 690 C C . LEU A 1 88 ? -13.394 -0.114 12.646 1.00 93.94 88 LEU A C 1
ATOM 692 O O . LEU A 1 88 ? -12.739 0.803 13.150 1.00 93.94 88 LEU A O 1
ATOM 696 N N . TYR A 1 89 ? -12.982 -0.825 11.607 1.00 93.25 89 TYR A N 1
ATOM 697 C CA . TYR A 1 89 ? -11.786 -0.543 10.832 1.00 93.25 89 TYR A CA 1
ATOM 698 C C . TYR A 1 89 ? -12.145 -0.485 9.350 1.00 93.25 89 TYR A C 1
ATOM 700 O O . TYR A 1 89 ? -12.897 -1.321 8.847 1.00 93.25 89 TYR A O 1
ATOM 708 N N . MET A 1 90 ? -11.576 0.486 8.650 1.00 96.38 90 MET A N 1
ATOM 709 C CA . MET A 1 90 ? -11.579 0.565 7.199 1.00 96.38 90 MET A CA 1
ATOM 710 C C . MET A 1 90 ? -10.194 1.004 6.729 1.00 96.38 90 MET A C 1
ATOM 712 O O . MET A 1 90 ? -9.568 1.880 7.322 1.00 96.38 90 MET A O 1
ATOM 716 N N . GLY A 1 91 ? -9.711 0.388 5.664 1.00 94.69 91 GLY A N 1
ATOM 717 C CA . GLY A 1 91 ? -8.479 0.741 4.985 1.00 94.69 91 GLY A CA 1
ATOM 718 C C . GLY A 1 91 ? -8.736 0.854 3.493 1.00 94.69 91 GLY A C 1
ATOM 719 O O . GLY A 1 91 ? -9.485 0.055 2.938 1.00 94.69 91 GLY A O 1
ATOM 720 N N . ALA A 1 92 ? -8.113 1.834 2.859 1.00 96.12 92 ALA A N 1
ATOM 721 C CA . ALA A 1 92 ? -8.010 1.933 1.414 1.00 96.12 92 ALA A CA 1
ATOM 722 C C . ALA A 1 92 ? -6.547 2.178 1.044 1.00 96.12 92 ALA A C 1
ATOM 724 O O . ALA A 1 92 ? -5.810 2.835 1.787 1.00 96.12 92 ALA A O 1
ATOM 725 N N . GLY A 1 93 ? -6.120 1.640 -0.086 1.00 95.19 93 GLY A N 1
ATOM 726 C CA . GLY A 1 93 ? -4.765 1.793 -0.583 1.00 95.19 93 GLY A CA 1
ATOM 727 C C . GLY A 1 93 ? -4.722 1.796 -2.095 1.00 95.19 93 GLY A C 1
ATOM 728 O O . GLY A 1 93 ? -5.620 1.262 -2.742 1.00 95.19 93 GLY A O 1
ATOM 729 N N . ALA A 1 94 ? -3.670 2.391 -2.634 1.00 95.81 94 ALA A N 1
ATOM 730 C CA . ALA A 1 94 ? -3.263 2.178 -4.009 1.00 95.81 94 ALA A CA 1
ATOM 731 C C . ALA A 1 94 ? -1.750 1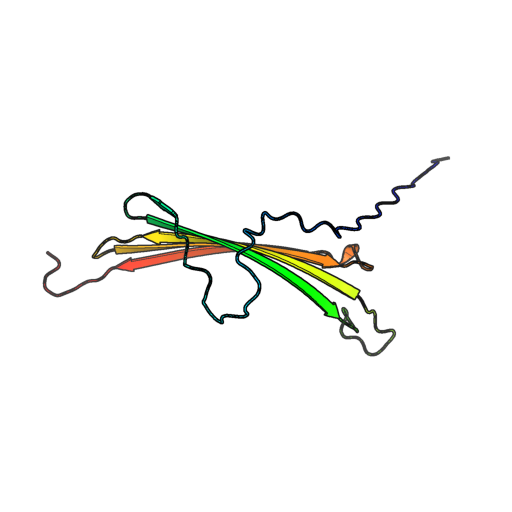.969 -4.076 1.00 95.81 94 ALA A C 1
ATOM 733 O O . ALA A 1 94 ? -1.032 2.358 -3.152 1.00 95.81 94 ALA A O 1
ATOM 734 N N . GLU A 1 95 ? -1.296 1.362 -5.161 1.00 96.69 95 GLU A N 1
ATOM 735 C CA . GLU A 1 95 ? 0.106 1.204 -5.525 1.00 96.69 95 GLU A CA 1
ATOM 736 C C . GLU A 1 95 ? 0.236 1.565 -7.002 1.00 96.69 95 GLU A C 1
ATOM 738 O O . GLU A 1 95 ? -0.487 1.038 -7.847 1.00 96.69 95 GLU A O 1
ATOM 743 N N . LEU A 1 96 ? 1.087 2.544 -7.288 1.00 96.81 96 LEU A N 1
ATOM 744 C CA . LEU A 1 96 ? 1.330 3.063 -8.626 1.00 96.81 96 LEU A CA 1
ATOM 745 C C . LEU A 1 96 ? 2.793 2.810 -8.954 1.00 96.81 96 LEU A C 1
ATOM 747 O O . LEU A 1 96 ? 3.650 3.365 -8.267 1.00 96.81 96 LEU A O 1
ATOM 751 N N . GLY A 1 97 ? 3.070 2.002 -9.971 1.00 95.94 97 GLY A N 1
ATOM 752 C CA . GLY A 1 97 ? 4.422 1.721 -10.441 1.00 95.94 97 GLY A CA 1
ATOM 753 C C . GLY A 1 97 ? 4.688 2.364 -11.793 1.00 95.94 97 GLY A C 1
ATOM 754 O O . GLY A 1 97 ? 3.930 2.148 -12.739 1.00 95.94 97 GLY A O 1
ATOM 755 N N . PHE A 1 98 ? 5.775 3.126 -11.871 1.00 95.94 98 PHE A N 1
ATOM 756 C CA . PHE A 1 98 ? 6.238 3.799 -13.076 1.00 95.94 98 PHE A CA 1
ATOM 757 C C . PHE A 1 98 ? 7.644 3.321 -13.436 1.00 95.94 98 PHE A C 1
ATOM 759 O O . PHE A 1 98 ? 8.577 3.539 -12.666 1.00 95.94 98 PHE A O 1
ATOM 766 N N . TYR A 1 99 ? 7.777 2.681 -14.590 1.00 95.38 99 TYR A N 1
ATOM 767 C CA . TYR A 1 99 ? 9.026 2.258 -15.213 1.00 95.38 99 TYR A CA 1
ATOM 768 C C . TYR A 1 99 ? 9.582 3.413 -16.053 1.00 95.38 99 TYR A C 1
ATOM 770 O O . TYR A 1 99 ? 8.818 4.139 -16.696 1.00 95.38 99 TYR A O 1
ATOM 778 N N . ALA A 1 100 ? 10.896 3.624 -16.010 1.00 93.69 100 ALA A N 1
ATOM 779 C CA . ALA A 1 100 ? 11.544 4.731 -16.703 1.00 93.69 100 ALA A CA 1
ATOM 780 C C . ALA A 1 100 ? 11.725 4.446 -18.199 1.00 93.69 100 ALA A C 1
ATOM 782 O O . ALA A 1 100 ? 11.523 5.352 -19.010 1.00 93.69 100 ALA A O 1
ATOM 783 N N . ASP A 1 101 ? 12.078 3.205 -18.545 1.00 94.31 101 ASP A N 1
ATOM 784 C CA . ASP A 1 101 ? 12.346 2.781 -19.924 1.00 94.31 101 ASP A CA 1
ATOM 785 C C . ASP A 1 101 ? 11.261 1.838 -20.491 1.00 94.31 101 ASP A C 1
ATOM 787 O O . ASP A 1 101 ? 11.122 1.735 -21.712 1.00 94.31 101 ASP A O 1
ATOM 791 N N . SER A 1 102 ? 10.467 1.192 -19.627 1.00 93.00 102 SER A N 1
ATOM 792 C CA . SER A 1 102 ? 9.450 0.185 -19.988 1.00 93.00 102 SER A CA 1
ATOM 793 C C . SER A 1 102 ? 8.025 0.633 -19.620 1.00 93.00 102 SER A C 1
ATOM 795 O O . SER A 1 102 ? 7.333 -0.007 -18.833 1.00 93.00 102 SER A O 1
ATOM 797 N N . ASP A 1 103 ? 7.556 1.766 -20.150 1.00 93.06 103 ASP A N 1
ATOM 798 C CA . ASP A 1 103 ? 6.304 2.401 -19.703 1.00 93.06 103 ASP A CA 1
ATOM 799 C C . ASP A 1 103 ? 5.017 1.591 -19.963 1.00 93.06 103 ASP A C 1
ATOM 801 O O . ASP A 1 103 ? 4.019 1.785 -19.261 1.00 93.06 103 ASP A O 1
ATOM 805 N N . ASP A 1 104 ? 5.040 0.650 -20.910 1.00 95.56 104 ASP A N 1
ATOM 806 C CA . ASP A 1 104 ? 3.942 -0.301 -21.140 1.00 95.56 104 ASP A CA 1
ATOM 807 C C . ASP A 1 104 ? 3.736 -1.269 -19.950 1.00 95.56 104 ASP A C 1
ATOM 809 O O . ASP A 1 104 ? 2.655 -1.847 -19.813 1.00 95.56 104 ASP A O 1
ATOM 813 N N . ASP A 1 105 ? 4.731 -1.404 -19.063 1.00 94.94 105 ASP A N 1
ATOM 814 C CA . ASP A 1 105 ? 4.684 -2.235 -17.851 1.00 94.94 105 ASP A CA 1
ATOM 815 C C . ASP A 1 105 ? 4.230 -1.462 -16.596 1.00 94.94 105 ASP A C 1
ATOM 817 O O . ASP A 1 105 ? 4.144 -2.024 -15.498 1.00 94.94 105 ASP A O 1
ATOM 821 N N . ASN A 1 106 ? 3.898 -0.173 -16.739 1.00 95.06 106 ASN A N 1
ATOM 822 C CA . ASN A 1 106 ? 3.333 0.629 -15.656 1.00 95.06 106 ASN A CA 1
ATOM 823 C C . ASN A 1 106 ? 2.061 -0.015 -15.096 1.00 95.06 106 ASN A C 1
ATOM 825 O O . ASN A 1 106 ? 1.173 -0.440 -15.839 1.00 95.06 106 ASN A O 1
ATOM 829 N N . TYR A 1 107 ? 1.929 -0.016 -13.770 1.00 96.56 107 TYR A N 1
ATOM 830 C CA . TYR A 1 107 ? 0.784 -0.626 -13.102 1.00 96.56 107 TYR A CA 1
ATOM 831 C C . TYR A 1 107 ? 0.122 0.318 -12.105 1.00 96.56 107 TYR A C 1
ATOM 833 O O . TYR A 1 107 ? 0.733 1.225 -11.535 1.00 96.56 107 TYR A O 1
ATOM 841 N N . GLN A 1 108 ? -1.170 0.079 -11.906 1.00 97.44 108 GLN A N 1
ATOM 842 C CA . GLN A 1 108 ? -1.981 0.752 -10.913 1.00 97.44 108 GLN A CA 1
ATOM 843 C C . GLN A 1 108 ? -2.898 -0.272 -10.257 1.00 97.44 108 GLN A C 1
ATOM 845 O O . GLN A 1 108 ? -3.873 -0.724 -10.858 1.00 97.44 108 GLN A O 1
ATOM 850 N N . ASP A 1 109 ? -2.621 -0.543 -8.991 1.00 97.06 109 ASP A N 1
ATOM 851 C CA . ASP A 1 109 ? -3.418 -1.430 -8.162 1.00 97.06 109 ASP A CA 1
ATOM 852 C C . ASP A 1 109 ? -4.088 -0.647 -7.038 1.00 97.06 109 ASP A C 1
ATOM 854 O O . ASP A 1 109 ? -3.585 0.373 -6.561 1.00 97.06 109 ASP A O 1
ATOM 858 N N . ALA A 1 110 ? -5.257 -1.114 -6.607 1.00 95.88 110 ALA A N 1
ATOM 859 C CA . ALA A 1 110 ? -5.992 -0.518 -5.502 1.00 95.88 110 ALA A CA 1
ATOM 860 C C . ALA A 1 110 ? -6.648 -1.587 -4.634 1.00 95.88 110 ALA A C 1
ATOM 862 O O . ALA A 1 110 ? -7.117 -2.616 -5.121 1.00 95.88 110 ALA A O 1
ATOM 863 N N . ASP A 1 111 ? -6.720 -1.314 -3.334 1.00 95.31 111 ASP A N 1
ATOM 864 C CA . ASP A 1 111 ? -7.343 -2.199 -2.364 1.00 95.31 111 ASP A CA 1
ATOM 865 C C . ASP A 1 111 ? -8.257 -1.445 -1.398 1.00 95.31 111 ASP A C 1
ATOM 867 O O . ASP A 1 111 ? -8.048 -0.272 -1.077 1.00 95.31 111 ASP A O 1
ATOM 871 N N . VAL A 1 112 ? -9.279 -2.155 -0.921 1.00 96.94 112 VAL A N 1
ATOM 872 C CA . VAL A 1 112 ? -10.146 -1.713 0.170 1.00 96.94 112 VAL A CA 1
ATOM 873 C C . VAL A 1 112 ? -10.345 -2.877 1.130 1.00 96.94 112 VAL A C 1
ATOM 875 O O . VAL A 1 112 ? -10.600 -4.010 0.723 1.00 96.94 112 VAL A O 1
ATOM 878 N N . ARG A 1 113 ? -10.244 -2.596 2.427 1.00 92.12 113 ARG A N 1
ATOM 879 C CA . ARG A 1 113 ? -10.425 -3.559 3.515 1.00 92.12 113 ARG A CA 1
ATOM 880 C C . ARG A 1 113 ? -11.344 -2.957 4.567 1.00 92.12 113 ARG A C 1
ATOM 882 O O . ARG A 1 113 ? -11.248 -1.773 4.874 1.00 92.12 113 ARG A O 1
ATOM 889 N N . SER A 1 114 ? -12.220 -3.759 5.154 1.00 96.06 114 SER A N 1
ATOM 890 C CA . SER A 1 114 ? -13.070 -3.330 6.267 1.00 96.06 114 SER A CA 1
ATOM 891 C C . SER A 1 114 ? -13.243 -4.456 7.279 1.00 96.06 114 SER A C 1
ATOM 893 O O . SER A 1 114 ? -13.095 -5.632 6.953 1.00 96.06 114 SER A O 1
ATOM 895 N N . GLY A 1 115 ? -13.502 -4.095 8.533 1.00 93.00 115 GLY A N 1
ATOM 896 C CA . GLY A 1 115 ? -13.635 -5.053 9.621 1.00 93.00 115 GLY A CA 1
ATOM 897 C C . GLY A 1 115 ? -14.370 -4.477 10.822 1.00 93.00 115 GLY A C 1
ATOM 898 O O . GLY A 1 115 ? -14.388 -3.265 11.045 1.00 93.00 115 GLY A O 1
ATOM 899 N N . VAL A 1 116 ? -14.977 -5.372 11.599 1.00 93.31 116 VAL A N 1
ATOM 900 C CA . VAL A 1 116 ? -15.717 -5.049 12.820 1.00 93.31 116 VAL A CA 1
ATOM 901 C C . VAL A 1 116 ? -15.286 -5.993 13.933 1.00 93.31 116 VAL A C 1
ATOM 903 O O . VAL A 1 116 ? -15.153 -7.195 13.724 1.00 93.31 116 VAL A O 1
ATOM 906 N N . THR A 1 117 ? -15.093 -5.456 15.131 1.00 92.81 1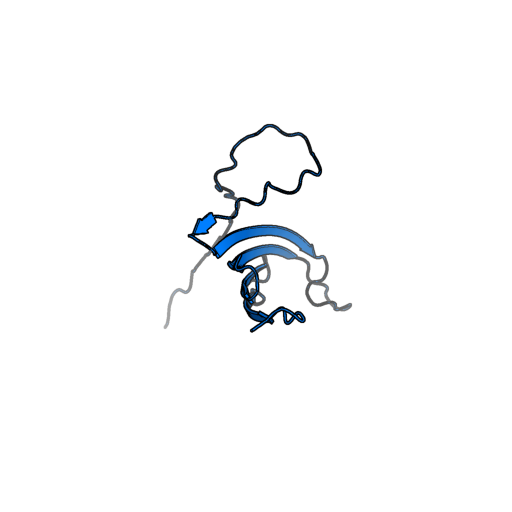17 THR A N 1
ATOM 907 C CA . THR A 1 117 ? -14.862 -6.227 16.353 1.00 92.81 117 THR A CA 1
ATOM 908 C C . THR A 1 117 ? -15.845 -5.770 17.417 1.00 92.81 117 THR A C 1
ATOM 910 O O . THR A 1 117 ? -15.974 -4.572 17.667 1.00 92.81 117 THR A O 1
ATOM 913 N N . VAL A 1 118 ? -16.523 -6.721 18.053 1.00 91.31 118 VAL A N 1
ATOM 914 C CA . VAL A 1 118 ? -17.431 -6.474 19.178 1.00 91.31 118 VAL A CA 1
ATOM 915 C C . VAL A 1 118 ? -16.862 -7.168 20.406 1.00 91.31 118 VAL A C 1
ATOM 917 O O . VAL A 1 118 ? -16.516 -8.345 20.336 1.00 91.31 118 VAL A O 1
ATOM 920 N N . ASP A 1 119 ? -16.749 -6.437 21.511 1.00 86.25 119 ASP A N 1
ATOM 921 C CA . ASP A 1 119 ? -16.343 -6.988 22.804 1.00 86.25 119 ASP A CA 1
ATOM 922 C C . ASP A 1 119 ? -17.592 -7.376 23.608 1.00 86.25 119 ASP A C 1
ATOM 924 O O . ASP A 1 119 ? -18.437 -6.524 23.902 1.00 86.25 119 ASP A O 1
ATOM 928 N N . ILE A 1 120 ? -17.716 -8.667 23.928 1.00 80.56 120 ILE A N 1
ATOM 929 C CA . ILE A 1 120 ? -18.841 -9.240 24.671 1.00 80.56 120 ILE A CA 1
ATOM 930 C C . ILE A 1 120 ? -18.299 -9.798 25.990 1.00 80.56 120 ILE A C 1
ATOM 932 O O . ILE A 1 120 ? -17.722 -10.884 26.037 1.00 80.56 120 ILE A O 1
ATOM 936 N N . GLY A 1 121 ? -18.484 -9.039 27.071 1.00 74.88 121 GLY A N 1
ATOM 937 C CA . GLY A 1 121 ? -18.150 -9.449 28.439 1.00 74.88 121 GLY A CA 1
ATOM 938 C C . GLY A 1 121 ? -19.396 -9.781 29.273 1.00 74.88 121 GLY A C 1
ATOM 939 O O . GLY A 1 121 ? -20.501 -9.401 28.892 1.00 74.88 121 GLY A O 1
ATOM 940 N N . PRO A 1 122 ? -19.258 -10.401 30.460 1.00 66.69 122 PRO A N 1
ATOM 941 C CA . PRO A 1 122 ? -20.390 -10.799 31.317 1.00 66.69 122 PRO A CA 1
ATOM 942 C C . PRO A 1 122 ? -21.271 -9.637 31.824 1.00 66.69 122 PRO A C 1
ATOM 944 O O . PRO A 1 122 ? -22.329 -9.881 32.388 1.00 66.69 122 PRO A O 1
ATOM 947 N N . ASN A 1 123 ? -20.855 -8.384 31.608 1.00 57.59 123 ASN A N 1
ATOM 948 C CA . ASN A 1 123 ? -21.614 -7.170 31.930 1.00 57.59 123 ASN A CA 1
ATOM 949 C C . ASN A 1 123 ? -22.191 -6.472 30.681 1.00 57.59 123 ASN A C 1
ATOM 951 O O . ASN A 1 123 ? -22.506 -5.282 30.735 1.00 57.59 123 ASN A O 1
ATOM 955 N N . THR A 1 124 ? -22.264 -7.162 29.540 1.00 58.28 124 THR A N 1
ATOM 956 C CA . THR A 1 124 ? -23.041 -6.680 28.392 1.00 58.28 124 THR A CA 1
ATOM 957 C C . THR A 1 124 ? -24.503 -7.052 28.633 1.00 58.28 124 THR A C 1
ATOM 959 O O . THR A 1 124 ? -24.843 -8.229 28.692 1.00 58.28 124 THR A O 1
ATOM 962 N N . VAL A 1 125 ? -25.306 -6.025 28.933 1.00 51.88 125 VAL A N 1
ATOM 963 C CA . VAL A 1 125 ? -26.742 -6.096 29.264 1.00 51.88 125 VAL A CA 1
ATOM 964 C C . VAL A 1 125 ? -27.601 -6.589 28.110 1.00 51.88 125 VAL A C 1
ATOM 966 O O . VAL A 1 125 ? -27.258 -6.270 26.949 1.00 51.88 125 VAL A O 1
#

Secondary structure (DSSP, 8-state):
-----------------S------------PPP---EEETTEEEEEEEEEEEEEES-TT--SSS---EEEEEEEEEEEEEE--SSEEEEEEEEEEEEEESS-GGG-EEEEEEEEEEEE---TT--

Radius of gyration: 22.08 Å; chains: 1; bounding box: 46×36×78 Å

InterPro domains:
  IPR018759 Putative beta-barrel porin 2 [PF10082] (32-123)

pLDDT: mean 77.85, std 23.59, range [32.56, 97.44]

Sequence (125 aa):
MAAGRLIITVFAPVLALLLVQTSGHTQTNTPPEDTGIRMGRFVISPNVSVRERFDDNIYLTDDAPTSDVITEIAPRLRLQSEWRYLKLYMGAGAELGFYADSDDDNYQDADVRSGVTVDIGPNTV

Foldseek 3Di:
DDDDDDDPPPPPPPPPPDPPPCPDDDPDPPDPDQPFDDDPQKTKGKDKDKDKDWDQAPPPDPPPGDIWIKIKIKIKIWMWGRDPFKIKIKIKMKIWIATNPCRVPTDIDIDIDIDMDGHDDPPPD

Organism: NCBI:txid168935